Protein AF-A0A4D4MGH9-F1 (afdb_monomer_lite)

InterPro domains:
  IPR029063 S-adenosyl-L-methionine-dependent methyltransferase superfamily [G3DSA:3.40.50.150] (15-111)
  IPR029063 S-adenosyl-L-methionine-dependent methyltransferase superfamily [SSF53335] (18-109)
  IPR048647 23S rRNA (guanine(745)-N(1))-methyltransferase, N-terminal [PF21302] (17-51)

Sequence (111 aa):
MPVSLSPALEPFLDLLRCPTCRTGLHLGHGALRCPAGHTFDIARHGYVSLLTGTRATSGDDAAMARARDRFLSTGSYGPIRQAVARLAADAMPEQGTVLDVGCGTGYYLDD

Organism: Streptomyces avermitilis (NCBI:txid33903)

Foldseek 3Di:
DFLPAPPVCVVCQQVDAQPPPRAGWDDDRQWTAGPVGDTWHQDSVRDTDNDDDDDDPDDDDPVRLVVVVVVVVVCPCVVVLVVVVVVCVVPDDPDDDDDDDPCRVVSSVDD

Secondary structure (DSSP, 8-state):
------TTTGGGGGG-B-TTT-PBPEEETTEEE-TT--EEEBPTTS-B----SSPPS-S--HHHHHHHHHHHTTTTTHHHHHHHHHHHHHHS-TT-----TT-TTSTTT--

pLDDT: mean 87.73, std 11.77, range [42.31, 97.69]

Radius of gyration: 16.7 Å; chains: 1; bounding box: 31×40×41 Å

Structure (mmCIF, N/CA/C/O backbone):
data_AF-A0A4D4MGH9-F1
#
_entry.id   AF-A0A4D4MGH9-F1
#
loop_
_atom_site.group_PDB
_atom_site.id
_atom_site.type_symbol
_atom_site.label_atom_id
_atom_site.label_alt_id
_atom_site.label_comp_id
_atom_site.label_asym_id
_atom_site.label_entity_id
_atom_site.label_seq_id
_atom_site.pdbx_PDB_ins_code
_atom_site.Cartn_x
_atom_site.Cartn_y
_atom_site.Cartn_z
_atom_site.occupancy
_atom_site.B_iso_or_equiv
_atom_site.auth_seq_id
_atom_site.auth_comp_id
_atom_site.auth_asym_id
_atom_site.auth_atom_id
_atom_site.pdbx_PDB_model_num
ATOM 1 N N . MET A 1 1 ? -15.286 21.393 -3.237 1.00 42.31 1 MET A N 1
ATOM 2 C CA . MET A 1 1 ? -16.054 20.159 -3.513 1.00 42.31 1 MET A CA 1
ATOM 3 C C . MET A 1 1 ? -15.677 19.147 -2.450 1.00 42.31 1 MET A C 1
ATOM 5 O O . MET A 1 1 ? -14.483 19.068 -2.176 1.00 42.31 1 MET A O 1
ATOM 9 N N . PRO A 1 2 ? -16.627 18.449 -1.805 1.00 50.12 2 PRO A N 1
ATOM 10 C CA . PRO A 1 2 ? -16.259 17.371 -0.895 1.00 50.12 2 PRO A CA 1
ATOM 11 C C . PRO A 1 2 ? -15.415 16.361 -1.676 1.00 50.12 2 PRO A C 1
ATOM 13 O O . PRO A 1 2 ? -15.729 16.071 -2.831 1.00 50.12 2 PRO A O 1
ATOM 16 N N . VAL A 1 3 ? -14.312 15.905 -1.080 1.00 53.09 3 VAL A N 1
ATOM 17 C CA . VAL A 1 3 ? -13.487 14.836 -1.645 1.00 53.09 3 VAL A CA 1
ATOM 18 C C . VAL A 1 3 ? -14.395 13.617 -1.737 1.00 53.09 3 VAL A C 1
ATOM 20 O O . VAL A 1 3 ? -14.741 13.014 -0.722 1.00 53.09 3 VAL A O 1
ATOM 23 N N . SER A 1 4 ? -14.882 13.336 -2.942 1.00 57.34 4 SER A N 1
ATOM 24 C CA . SER A 1 4 ? -15.642 12.128 -3.215 1.00 57.34 4 SER A CA 1
ATOM 25 C C . SER A 1 4 ? -14.731 10.944 -2.926 1.00 57.34 4 SER A C 1
ATOM 27 O O . SER A 1 4 ? -13.557 10.959 -3.297 1.00 57.34 4 SER A O 1
ATOM 29 N N . LEU A 1 5 ? -15.281 9.962 -2.213 1.00 60.75 5 LEU A N 1
ATOM 30 C CA . LEU A 1 5 ? -14.681 8.652 -1.998 1.00 60.75 5 LEU A CA 1
ATOM 31 C C . LEU A 1 5 ? -13.921 8.208 -3.248 1.00 60.75 5 LEU A C 1
ATOM 33 O O . LEU A 1 5 ? -14.484 8.239 -4.341 1.00 60.75 5 LEU A O 1
ATOM 37 N N . SER A 1 6 ? -12.677 7.757 -3.081 1.00 64.06 6 SER A N 1
ATOM 38 C CA . SER A 1 6 ? -12.145 6.812 -4.053 1.00 64.06 6 SER A CA 1
ATOM 39 C C . SER A 1 6 ? -12.933 5.519 -3.837 1.00 64.06 6 SER A C 1
ATOM 41 O O . SER A 1 6 ? -12.808 4.944 -2.751 1.00 64.06 6 SER A O 1
ATOM 43 N N . PRO A 1 7 ? -13.734 5.047 -4.812 1.00 68.50 7 PRO A N 1
ATOM 44 C CA . PRO A 1 7 ? -14.455 3.777 -4.692 1.00 68.50 7 PRO A CA 1
ATOM 45 C C . PRO A 1 7 ? -13.516 2.603 -4.379 1.00 68.50 7 PRO A C 1
ATOM 47 O O . PRO A 1 7 ? -13.949 1.575 -3.877 1.00 68.50 7 PRO A O 1
ATOM 50 N N . ALA A 1 8 ? -12.215 2.772 -4.636 1.00 78.56 8 ALA A N 1
ATOM 51 C CA . ALA A 1 8 ? -11.186 1.788 -4.352 1.00 78.56 8 ALA A CA 1
ATOM 52 C C . ALA A 1 8 ? -10.865 1.615 -2.855 1.00 78.56 8 ALA A C 1
ATOM 54 O O . ALA A 1 8 ? -10.335 0.574 -2.491 1.00 78.56 8 ALA A O 1
ATOM 55 N N . LEU A 1 9 ? -11.131 2.600 -1.984 1.00 82.69 9 LEU A N 1
ATOM 56 C CA . LEU A 1 9 ? -10.733 2.524 -0.566 1.00 82.69 9 LEU A CA 1
ATOM 57 C C . LEU A 1 9 ? -11.799 1.871 0.321 1.00 82.69 9 LEU A C 1
ATOM 59 O O . LEU A 1 9 ? -11.468 1.194 1.292 1.00 82.69 9 LEU A O 1
ATOM 63 N N . GLU A 1 10 ? -13.073 2.098 0.003 1.00 84.56 10 GLU A N 1
ATOM 64 C CA . GLU A 1 10 ? -14.216 1.681 0.823 1.00 84.56 10 GLU A CA 1
ATOM 65 C C . GLU A 1 10 ? -14.240 0.180 1.154 1.00 84.56 10 GLU A C 1
ATOM 67 O O . GLU A 1 10 ? -14.430 -0.143 2.329 1.00 84.56 10 GLU A O 1
ATOM 72 N N . PRO A 1 11 ? -13.957 -0.737 0.203 1.00 88.00 11 PRO A N 1
ATOM 73 C CA . PRO A 1 11 ? -13.988 -2.175 0.471 1.00 88.00 11 PRO A CA 1
ATOM 74 C C . PRO A 1 11 ? -12.922 -2.662 1.458 1.00 88.00 11 PRO A C 1
ATOM 76 O O . PRO A 1 11 ? -13.000 -3.800 1.903 1.00 88.00 11 PRO A O 1
ATOM 79 N N . PHE A 1 12 ? -11.921 -1.834 1.778 1.00 89.62 12 PHE A N 1
ATOM 80 C CA . PHE A 1 12 ? -10.751 -2.231 2.568 1.00 89.62 12 PHE A CA 1
ATOM 81 C C . PHE A 1 12 ? -10.611 -1.455 3.886 1.00 89.62 12 PHE A C 1
ATOM 83 O O . PHE A 1 12 ? -9.583 -1.555 4.560 1.00 89.62 12 PHE A O 1
ATOM 90 N N . LEU A 1 13 ? -11.608 -0.648 4.271 1.00 89.94 13 LEU A N 1
ATOM 91 C CA . LEU A 1 13 ? -11.544 0.176 5.488 1.00 89.94 13 LEU A CA 1
ATOM 92 C C . LEU A 1 13 ? -11.401 -0.657 6.768 1.00 89.94 13 LEU A C 1
ATOM 94 O O . LEU A 1 13 ? -10.723 -0.243 7.712 1.00 89.94 13 LEU A O 1
ATOM 98 N N . ASP A 1 14 ? -12.009 -1.836 6.794 1.00 91.94 14 ASP A N 1
ATOM 99 C CA . ASP A 1 14 ? -11.958 -2.788 7.901 1.00 91.94 14 ASP A CA 1
ATOM 100 C C . ASP A 1 14 ? -10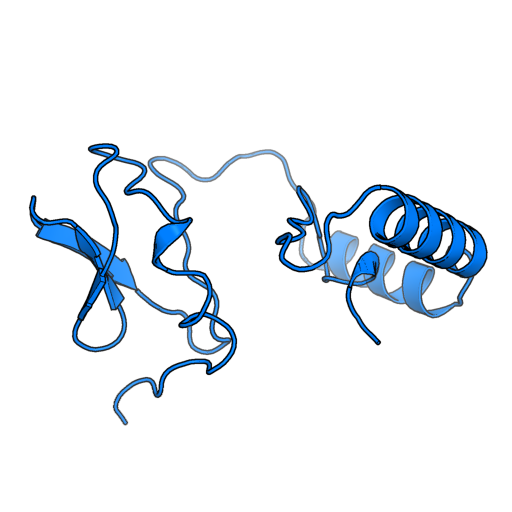.557 -3.388 8.120 1.00 91.94 14 ASP A C 1
ATOM 102 O O . ASP A 1 14 ? -10.223 -3.756 9.255 1.00 91.94 14 ASP A O 1
ATOM 106 N N . LEU A 1 15 ? -9.710 -3.396 7.084 1.00 92.62 15 LEU A N 1
ATOM 107 C CA . LEU A 1 15 ? -8.299 -3.795 7.147 1.00 92.62 15 LEU A CA 1
ATOM 108 C C . LEU A 1 15 ? -7.400 -2.710 7.754 1.00 92.62 15 LEU A C 1
ATOM 110 O O . LEU A 1 15 ? -6.293 -2.998 8.218 1.00 92.62 15 LEU A O 1
ATOM 114 N N . LEU A 1 16 ? -7.859 -1.456 7.788 1.00 94.12 16 LEU A N 1
ATOM 115 C CA . LEU A 1 16 ? -7.063 -0.334 8.270 1.00 94.12 16 LEU A CA 1
ATOM 116 C C . LEU A 1 16 ? -7.173 -0.154 9.789 1.00 94.12 16 LEU A C 1
ATOM 118 O O . LEU A 1 16 ? -8.213 -0.352 10.428 1.00 94.12 16 LEU A O 1
ATOM 122 N N . ARG A 1 17 ? -6.061 0.266 10.394 1.00 96.19 17 ARG A N 1
ATOM 123 C CA . ARG A 1 17 ? -5.966 0.581 11.823 1.00 96.19 17 ARG A CA 1
ATOM 124 C C . ARG A 1 17 ? -5.270 1.916 12.019 1.00 96.19 17 ARG A C 1
ATOM 126 O O . ARG A 1 17 ? -4.322 2.246 11.311 1.00 96.19 17 ARG A O 1
ATOM 133 N N . CYS A 1 18 ? -5.721 2.664 13.020 1.00 96.31 18 CYS A N 1
ATOM 134 C CA . CYS A 1 18 ? -5.101 3.915 13.417 1.00 96.31 18 CYS A CA 1
ATOM 135 C C . CYS A 1 18 ? -3.645 3.654 13.841 1.00 96.31 18 CYS A C 1
ATOM 137 O O . CYS A 1 18 ? -3.423 2.871 14.768 1.00 96.31 18 CYS A O 1
ATOM 139 N N . PRO A 1 19 ? -2.645 4.308 13.232 1.00 95.69 19 PRO A N 1
ATOM 140 C CA . PRO A 1 19 ? -1.247 4.118 13.611 1.00 95.69 19 PRO A CA 1
ATOM 141 C C . PRO A 1 19 ? -0.960 4.596 15.044 1.00 95.69 19 PRO A C 1
ATOM 143 O O . PRO A 1 19 ? -0.083 4.041 15.695 1.00 95.69 19 PRO A O 1
ATOM 146 N N . THR A 1 20 ? -1.740 5.550 15.565 1.00 95.44 20 THR A N 1
ATOM 147 C CA . THR A 1 20 ? -1.548 6.120 16.906 1.00 95.44 20 THR A CA 1
ATOM 148 C C . THR A 1 20 ? -2.142 5.258 18.019 1.00 95.44 20 THR A C 1
ATOM 150 O O . THR A 1 20 ? -1.470 4.982 19.005 1.00 95.44 20 THR A O 1
ATOM 153 N N . CYS A 1 21 ? -3.404 4.828 17.889 1.00 96.75 21 CYS A N 1
ATOM 154 C CA . CYS A 1 21 ? -4.112 4.107 18.960 1.00 96.75 21 CYS A CA 1
ATOM 155 C C . CYS A 1 21 ? -4.553 2.685 18.589 1.00 96.75 21 CYS A C 1
ATOM 157 O O . CYS A 1 21 ? -5.222 2.031 19.382 1.00 96.75 21 CYS A O 1
ATOM 159 N N . ARG A 1 22 ? -4.206 2.202 17.389 1.00 96.00 22 ARG A N 1
ATOM 160 C CA . ARG A 1 22 ? -4.449 0.830 16.899 1.00 96.00 22 ARG A CA 1
ATOM 161 C C . ARG A 1 22 ? -5.918 0.406 16.776 1.00 96.00 22 ARG A C 1
ATOM 163 O O . ARG A 1 22 ? -6.182 -0.740 16.433 1.00 96.00 22 ARG A O 1
ATOM 170 N N . THR A 1 23 ? -6.869 1.313 16.987 1.00 97.31 23 THR A N 1
ATOM 171 C CA . THR A 1 23 ? -8.306 1.069 16.764 1.00 97.31 23 THR A CA 1
ATOM 172 C C . THR A 1 23 ? -8.677 1.155 15.279 1.00 97.31 23 THR A C 1
ATOM 174 O O . THR A 1 23 ? -7.890 1.645 14.466 1.00 97.31 23 THR A O 1
ATOM 177 N N . GLY A 1 24 ? -9.859 0.654 14.909 1.00 96.56 24 GLY A N 1
ATOM 178 C CA . GLY A 1 24 ? -10.374 0.729 13.537 1.00 96.56 24 GLY A CA 1
ATOM 179 C C . GLY A 1 24 ? -10.535 2.167 13.035 1.00 96.56 24 GLY A C 1
ATOM 180 O O . GLY A 1 24 ? -10.778 3.091 13.819 1.00 96.56 24 GLY A O 1
ATOM 181 N N . LEU A 1 25 ? -10.391 2.343 11.723 1.00 95.50 25 LEU A N 1
ATOM 182 C CA . LEU A 1 25 ? -10.652 3.607 11.041 1.00 95.50 25 LEU A CA 1
ATOM 183 C C . LEU A 1 25 ? -12.010 3.550 10.338 1.00 95.50 25 LEU A C 1
ATOM 185 O O . LEU A 1 25 ? -12.369 2.533 9.757 1.00 95.50 25 LEU A O 1
ATOM 189 N N . HIS A 1 26 ? -12.754 4.649 10.393 1.00 92.50 26 HIS A N 1
ATOM 190 C CA . HIS A 1 26 ? -13.993 4.847 9.648 1.00 92.50 26 HIS A CA 1
ATOM 191 C C . HIS A 1 26 ? -13.897 6.122 8.820 1.00 92.50 26 HIS A C 1
ATOM 193 O O . HIS A 1 26 ? -13.130 7.033 9.137 1.00 92.50 26 HIS A O 1
ATOM 199 N N . LEU A 1 27 ? -14.691 6.195 7.760 1.00 90.31 27 LEU A N 1
ATOM 200 C CA . LEU A 1 27 ? -14.784 7.390 6.939 1.00 90.31 27 LEU A CA 1
ATOM 201 C C . LEU A 1 27 ? -15.551 8.498 7.677 1.00 90.31 27 LEU A C 1
ATOM 203 O O . LEU A 1 27 ? -16.616 8.258 8.245 1.00 90.31 27 LEU A O 1
ATOM 207 N N . GLY A 1 28 ? -15.042 9.726 7.619 1.00 82.81 28 GLY A N 1
ATOM 208 C CA . GLY A 1 28 ? -15.739 10.923 8.082 1.00 82.81 28 GLY A CA 1
ATOM 209 C C . GLY A 1 28 ? -15.290 12.158 7.304 1.00 82.81 28 GLY A C 1
ATOM 210 O O . GLY A 1 28 ? -14.111 12.484 7.294 1.00 82.81 28 GLY A O 1
ATOM 211 N N . HIS A 1 29 ? -16.225 12.856 6.652 1.00 79.38 29 HIS A N 1
ATOM 212 C CA . HIS A 1 29 ? -16.008 14.158 5.994 1.00 79.38 29 HIS A CA 1
ATOM 213 C C . HIS A 1 29 ? -14.724 14.287 5.136 1.00 79.38 29 HIS A C 1
ATOM 215 O O . HIS A 1 29 ? -14.034 15.298 5.207 1.00 79.38 29 HIS A O 1
ATOM 221 N N . GLY A 1 30 ? -14.405 13.290 4.301 1.00 83.50 30 GLY A N 1
ATOM 222 C CA . GLY A 1 30 ? -13.217 13.328 3.428 1.00 83.50 30 GLY A CA 1
ATOM 223 C C . GLY A 1 30 ? -11.903 12.911 4.102 1.00 83.50 30 GLY A C 1
ATOM 224 O O . GLY A 1 30 ? -10.833 13.091 3.525 1.00 83.50 30 GLY A O 1
ATOM 225 N N . ALA A 1 31 ? -11.975 12.330 5.299 1.00 91.88 31 ALA A N 1
ATOM 226 C CA . ALA A 1 31 ? -10.845 11.795 6.044 1.00 91.88 31 ALA A CA 1
ATOM 227 C C . ALA A 1 31 ? -11.183 10.426 6.654 1.00 91.88 31 ALA A C 1
ATOM 229 O O . ALA A 1 31 ? -12.350 10.047 6.780 1.00 91.88 31 ALA A O 1
ATOM 230 N N . LEU A 1 32 ? -10.155 9.688 7.067 1.00 93.94 32 LEU A N 1
ATOM 231 C CA . LEU A 1 32 ? -10.304 8.525 7.935 1.00 93.94 32 LEU A CA 1
ATOM 232 C C . LEU A 1 32 ? -10.128 8.942 9.390 1.00 93.94 32 LEU A C 1
ATOM 234 O O . LEU A 1 32 ? -9.173 9.642 9.725 1.00 93.94 32 LEU A O 1
ATOM 238 N N . ARG A 1 33 ? -11.016 8.482 10.270 1.00 95.25 33 ARG A N 1
ATOM 239 C CA . ARG A 1 33 ? -11.015 8.832 11.690 1.00 95.25 33 ARG A CA 1
ATOM 240 C C . ARG A 1 33 ? -11.126 7.596 12.571 1.00 95.25 33 ARG A C 1
ATOM 242 O O . ARG A 1 33 ? -11.786 6.623 12.225 1.00 95.25 33 ARG A O 1
ATOM 249 N N . CYS A 1 34 ? -10.473 7.626 13.727 1.00 96.31 34 CYS A N 1
ATOM 250 C CA . CYS A 1 34 ? -10.642 6.609 14.770 1.00 96.31 34 CYS A CA 1
ATOM 251 C C . CYS A 1 34 ? -11.597 7.101 15.880 1.00 96.31 34 CYS A C 1
ATOM 253 O O . CYS A 1 34 ? -11.790 8.313 16.013 1.00 96.31 34 CYS A O 1
ATOM 255 N N . PRO A 1 35 ? -12.152 6.221 16.737 1.00 96.12 35 PRO A N 1
ATOM 256 C CA . PRO A 1 35 ? -13.009 6.633 17.857 1.00 96.12 35 PRO A CA 1
ATOM 257 C C . PRO A 1 35 ? -12.351 7.616 18.840 1.00 96.12 35 PRO A C 1
ATOM 259 O O . PRO A 1 35 ? -13.035 8.450 19.422 1.00 96.12 35 PRO A O 1
ATOM 262 N N . ALA A 1 36 ? -11.020 7.570 18.984 1.00 96.50 36 ALA A N 1
ATOM 263 C CA . ALA A 1 36 ? -10.258 8.506 19.820 1.00 96.50 36 ALA A CA 1
ATOM 264 C C . ALA A 1 36 ? -10.039 9.888 19.167 1.00 96.50 36 ALA A C 1
ATOM 266 O O . ALA A 1 36 ? -9.456 10.777 19.777 1.00 96.50 36 ALA A O 1
ATOM 267 N N . GLY A 1 37 ? -10.480 10.079 17.921 1.00 95.19 37 GLY A N 1
ATOM 268 C CA . GLY A 1 37 ? -10.463 11.367 17.234 1.00 95.19 37 GLY A CA 1
ATOM 269 C C . GLY A 1 37 ? -9.269 11.640 16.317 1.00 95.19 37 GLY A C 1
ATOM 270 O O . GLY A 1 37 ? -9.322 12.622 15.577 1.00 95.19 37 GLY A O 1
ATOM 271 N N . HIS A 1 38 ? -8.242 10.780 16.284 1.00 95.88 38 HIS A N 1
ATOM 272 C CA . HIS A 1 38 ? -7.163 10.882 15.287 1.00 95.88 38 HIS A CA 1
ATOM 273 C C . HIS A 1 38 ? -7.730 10.804 13.871 1.00 95.88 38 HIS A C 1
ATOM 275 O O . HIS A 1 38 ? -8.543 9.919 13.593 1.00 95.88 38 HIS A O 1
ATOM 281 N N . THR A 1 39 ? -7.290 11.723 13.014 1.00 94.94 39 THR A N 1
ATOM 282 C CA . THR A 1 39 ? -7.857 11.979 11.687 1.00 94.94 39 THR A CA 1
ATOM 283 C C . THR A 1 39 ? -6.741 12.003 10.642 1.00 94.94 39 THR A C 1
ATOM 285 O O . THR A 1 39 ? -5.675 12.561 10.901 1.00 94.94 39 THR A O 1
ATOM 288 N N . PHE A 1 40 ? -6.984 11.384 9.487 1.00 93.88 40 PHE A N 1
ATOM 289 C CA . PHE A 1 40 ? -6.045 11.249 8.373 1.00 93.88 40 PHE A CA 1
ATOM 290 C C . PHE A 1 40 ? -6.749 11.650 7.077 1.00 93.88 40 PHE A C 1
ATOM 292 O O . PHE A 1 40 ? -7.663 10.955 6.630 1.00 93.88 40 PHE A O 1
ATOM 299 N N . ASP A 1 41 ? -6.341 12.770 6.487 1.00 92.44 41 ASP A N 1
ATOM 300 C CA . ASP A 1 41 ? -6.990 13.306 5.291 1.00 92.44 41 ASP A CA 1
ATOM 301 C C . ASP A 1 41 ? -6.793 12.392 4.077 1.00 92.44 41 ASP A C 1
ATOM 303 O O . ASP A 1 41 ? -5.704 11.851 3.844 1.00 92.44 41 ASP A O 1
ATOM 307 N N . ILE A 1 42 ? -7.847 12.254 3.269 1.00 91.12 42 ILE A N 1
ATOM 308 C CA . ILE A 1 42 ? -7.757 11.609 1.961 1.00 91.12 42 ILE A CA 1
ATOM 309 C C . ILE A 1 42 ? -7.153 12.625 0.991 1.00 91.12 42 ILE A C 1
ATOM 311 O O . ILE A 1 42 ? -7.712 13.697 0.743 1.00 91.12 42 ILE A O 1
ATOM 315 N N . ALA A 1 43 ? -5.990 12.298 0.432 1.00 89.56 43 ALA A N 1
ATOM 316 C CA . ALA A 1 43 ? -5.336 13.143 -0.553 1.00 89.56 43 ALA A CA 1
ATOM 317 C C . ALA A 1 43 ? -6.178 13.231 -1.834 1.00 89.56 43 ALA A C 1
ATOM 319 O O . ALA A 1 43 ? -6.917 12.313 -2.177 1.00 89.56 43 ALA A O 1
ATOM 320 N N . ARG A 1 44 ? -5.986 14.294 -2.625 1.00 87.31 44 ARG A N 1
ATOM 321 C CA . ARG A 1 44 ? -6.696 14.484 -3.908 1.00 87.31 44 ARG A CA 1
ATOM 322 C C . ARG A 1 44 ? -6.580 13.309 -4.894 1.00 87.31 44 ARG A C 1
ATOM 324 O O . ARG A 1 44 ? -7.406 13.194 -5.784 1.00 87.31 44 ARG A O 1
ATOM 331 N N . HIS A 1 45 ? -5.541 12.481 -4.761 1.00 85.44 45 HIS A N 1
ATOM 332 C CA . HIS A 1 45 ? -5.308 11.305 -5.607 1.00 85.44 45 HIS A CA 1
ATOM 333 C C . HIS A 1 45 ? -5.882 10.011 -4.998 1.00 85.44 45 HIS A C 1
ATOM 335 O O . HIS A 1 45 ? -5.594 8.930 -5.492 1.00 85.44 45 HIS A O 1
ATOM 341 N N . GLY A 1 46 ? -6.648 10.101 -3.906 1.00 86.38 46 GLY A N 1
ATO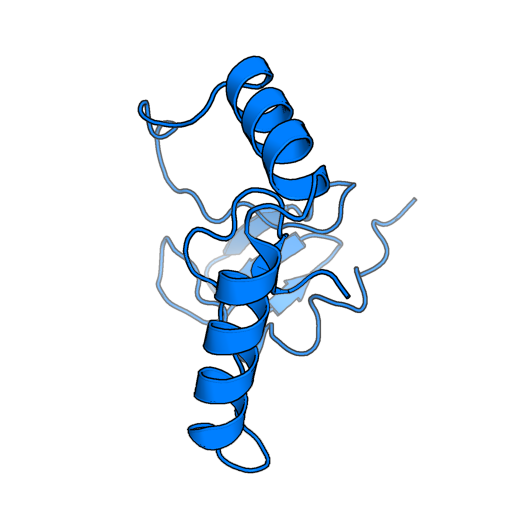M 342 C CA . GLY A 1 46 ? -7.382 8.981 -3.311 1.00 86.38 46 GLY A CA 1
ATOM 343 C C . GLY A 1 46 ? -6.637 8.162 -2.252 1.00 86.38 46 GLY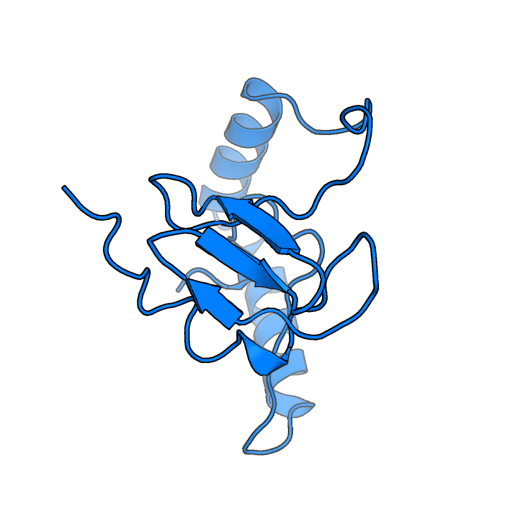 A C 1
ATOM 344 O O . GLY A 1 46 ? -7.260 7.306 -1.632 1.00 86.38 46 GLY A O 1
ATOM 345 N N . TYR A 1 47 ? -5.347 8.416 -1.998 1.00 88.81 47 TYR A N 1
ATOM 346 C CA . TYR A 1 47 ? -4.587 7.725 -0.945 1.00 88.81 47 TYR A CA 1
ATOM 347 C C . TYR A 1 47 ? -4.696 8.424 0.418 1.00 88.81 47 TYR A C 1
ATOM 349 O O . TYR A 1 47 ? -4.948 9.628 0.498 1.00 88.81 47 TYR A O 1
ATOM 357 N N . VAL A 1 48 ? -4.429 7.680 1.495 1.00 92.38 48 VAL A N 1
ATOM 358 C CA . VAL A 1 48 ? -4.380 8.194 2.874 1.00 92.38 48 VAL A CA 1
ATOM 359 C C . VAL A 1 48 ? -2.985 7.972 3.448 1.00 92.38 48 VAL A C 1
ATOM 361 O O . VAL A 1 48 ? -2.487 6.848 3.470 1.00 92.38 48 VAL A O 1
ATOM 364 N N . SER A 1 49 ? -2.341 9.037 3.927 1.00 92.12 49 SER A N 1
ATOM 365 C CA . SER A 1 49 ? -1.056 8.914 4.625 1.00 92.12 49 SER A CA 1
ATOM 366 C C . SER A 1 49 ? -1.285 8.509 6.080 1.00 92.12 49 SER A C 1
ATOM 368 O O . SER A 1 49 ? -1.823 9.291 6.859 1.00 92.12 49 SER A O 1
ATOM 370 N N . LEU A 1 50 ? -0.824 7.314 6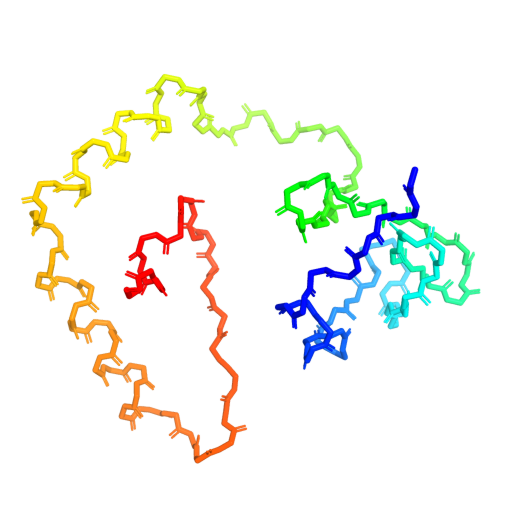.458 1.00 92.88 50 LEU A N 1
ATOM 371 C CA . LEU A 1 50 ? -0.857 6.807 7.840 1.00 92.88 50 LEU A CA 1
ATOM 372 C C . LEU A 1 50 ? 0.502 6.917 8.556 1.00 92.88 50 LEU A C 1
ATOM 374 O O . LEU A 1 50 ? 0.728 6.268 9.575 1.00 92.88 50 LEU A O 1
ATOM 378 N N . LEU A 1 51 ? 1.430 7.716 8.028 1.00 89.44 51 LEU A N 1
ATOM 379 C CA . LEU A 1 51 ? 2.718 7.959 8.677 1.00 89.44 51 LEU A CA 1
ATOM 380 C C . LEU A 1 51 ? 2.534 8.818 9.936 1.00 89.44 51 LEU A C 1
ATOM 382 O O . LEU A 1 51 ? 1.887 9.863 9.896 1.00 89.44 51 LEU A O 1
ATOM 386 N N . THR A 1 52 ? 3.144 8.395 11.043 1.00 83.19 52 THR A N 1
ATOM 387 C CA . THR A 1 52 ? 3.200 9.149 12.304 1.00 83.19 52 THR A CA 1
ATOM 388 C C . THR A 1 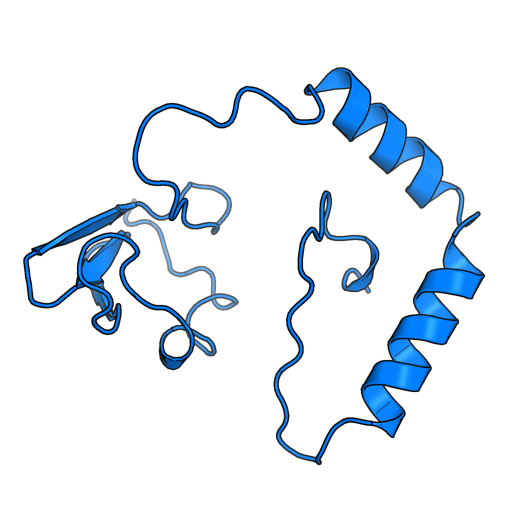52 ? 4.627 9.619 12.568 1.00 83.19 52 THR A C 1
ATOM 390 O O . THR A 1 52 ? 5.547 8.806 12.529 1.00 83.19 52 THR A O 1
ATOM 393 N N . GLY A 1 53 ? 4.814 10.900 12.892 1.00 75.31 53 GLY A N 1
ATOM 394 C CA . GLY A 1 53 ? 6.129 11.471 13.213 1.00 75.31 53 GLY A CA 1
ATOM 395 C C . GLY A 1 53 ? 6.854 12.093 12.014 1.00 75.31 53 GLY A C 1
ATOM 396 O O . GLY A 1 53 ? 6.239 12.447 11.008 1.00 75.31 53 GLY A O 1
ATOM 397 N N . THR A 1 54 ? 8.168 12.291 12.144 1.00 63.03 54 THR A N 1
ATOM 398 C CA . THR A 1 54 ? 9.010 12.874 11.092 1.00 63.03 54 THR A CA 1
ATOM 399 C C . THR A 1 54 ? 9.136 11.927 9.899 1.00 63.03 54 THR A C 1
ATOM 401 O O . THR A 1 54 ? 9.262 10.714 10.049 1.00 63.03 54 THR A O 1
ATOM 404 N N . ARG A 1 55 ? 9.084 12.507 8.693 1.00 63.31 55 ARG A N 1
ATOM 405 C CA . ARG A 1 55 ? 9.177 11.808 7.404 1.00 63.31 55 ARG A CA 1
ATOM 406 C C . ARG A 1 55 ? 10.352 10.824 7.411 1.00 63.31 55 ARG A C 1
ATOM 408 O O . ARG A 1 55 ? 11.460 11.218 7.768 1.00 63.31 55 ARG A O 1
ATOM 415 N N . ALA A 1 56 ? 10.116 9.581 6.983 1.00 57.97 56 ALA A N 1
ATOM 416 C CA . ALA A 1 56 ? 11.190 8.625 6.736 1.00 57.97 56 ALA A CA 1
ATOM 417 C C . ALA A 1 56 ? 12.226 9.281 5.808 1.00 57.97 56 ALA A C 1
ATOM 419 O O . ALA A 1 56 ? 11.888 9.753 4.722 1.00 57.97 56 ALA A O 1
ATOM 420 N N . THR A 1 57 ? 13.468 9.381 6.276 1.00 58.06 57 THR A N 1
ATOM 421 C CA . THR A 1 57 ? 14.572 10.034 5.558 1.00 58.06 57 THR A CA 1
ATOM 422 C C . THR A 1 57 ? 15.155 9.159 4.449 1.00 58.06 57 THR A C 1
ATOM 424 O O . THR A 1 57 ? 16.018 9.618 3.707 1.00 58.06 57 THR A O 1
ATOM 427 N N . SER A 1 58 ? 14.680 7.920 4.306 1.00 67.31 58 SER A N 1
ATOM 428 C CA . SER A 1 58 ? 15.093 6.979 3.271 1.00 67.31 58 SER A CA 1
ATOM 429 C C . SER A 1 58 ? 13.931 6.666 2.328 1.00 67.31 58 SER A C 1
ATOM 431 O O . SER A 1 58 ? 12.889 6.150 2.729 1.00 67.31 58 SER A O 1
ATOM 433 N N . GLY A 1 59 ? 14.108 6.994 1.052 1.00 74.19 59 GLY A N 1
ATOM 434 C CA . GLY A 1 59 ? 13.154 6.684 -0.006 1.00 74.19 59 GLY A CA 1
ATOM 435 C C . GLY A 1 59 ? 13.590 7.272 -1.342 1.00 74.19 59 GLY A C 1
ATOM 436 O O . GLY A 1 59 ? 14.459 8.143 -1.385 1.00 74.19 59 GLY A O 1
ATOM 437 N N . ASP A 1 60 ? 12.973 6.789 -2.419 1.00 83.81 60 ASP A N 1
ATOM 438 C CA . ASP A 1 60 ? 13.168 7.339 -3.757 1.00 83.81 60 ASP A CA 1
ATOM 439 C C . ASP A 1 60 ? 12.744 8.817 -3.767 1.00 83.81 60 ASP A C 1
ATOM 441 O O . ASP A 1 60 ? 11.657 9.182 -3.303 1.00 83.81 60 ASP A O 1
ATOM 445 N N . ASP A 1 61 ? 13.590 9.678 -4.329 1.00 90.00 61 ASP A N 1
ATOM 446 C CA . ASP A 1 61 ? 13.147 11.010 -4.713 1.00 90.00 61 ASP A CA 1
ATOM 447 C C . ASP A 1 61 ? 12.250 10.942 -5.966 1.00 90.00 61 ASP A C 1
ATOM 449 O O . ASP A 1 61 ? 12.032 9.892 -6.580 1.00 90.00 61 ASP A O 1
ATOM 453 N N . ALA A 1 62 ? 11.714 12.089 -6.381 1.00 89.81 62 ALA A N 1
ATOM 454 C CA . ALA A 1 62 ? 10.823 12.137 -7.534 1.00 89.81 62 ALA A CA 1
ATOM 455 C C . ALA A 1 62 ? 11.513 11.726 -8.854 1.00 89.81 62 ALA A C 1
ATOM 457 O O . ALA A 1 62 ? 10.843 11.238 -9.765 1.00 89.81 62 ALA A O 1
ATOM 458 N N . ALA A 1 63 ? 12.824 11.939 -8.997 1.00 94.19 63 ALA A N 1
ATOM 459 C CA . ALA A 1 63 ? 13.561 11.550 -10.197 1.00 94.19 63 ALA A CA 1
ATOM 460 C C . ALA A 1 63 ? 13.794 10.034 -10.237 1.00 94.19 63 ALA A C 1
ATOM 462 O O . ALA A 1 63 ? 13.593 9.424 -11.292 1.00 94.19 63 ALA A O 1
ATOM 463 N N . MET A 1 64 ? 14.132 9.434 -9.096 1.00 92.75 64 MET A N 1
ATOM 464 C CA . MET A 1 64 ? 14.281 7.991 -8.914 1.00 92.75 64 MET A CA 1
ATOM 465 C C . MET A 1 64 ? 12.954 7.265 -9.139 1.00 92.75 64 MET A C 1
ATOM 467 O O . MET A 1 64 ? 12.913 6.316 -9.922 1.00 92.75 64 MET A O 1
ATOM 471 N N . ALA A 1 65 ? 11.854 7.770 -8.571 1.00 91.12 65 ALA A N 1
ATOM 472 C CA . ALA A 1 65 ? 10.521 7.214 -8.795 1.00 91.12 65 ALA A CA 1
ATOM 473 C C . ALA A 1 65 ? 10.150 7.211 -10.290 1.00 91.12 65 ALA A C 1
ATOM 475 O O . ALA A 1 65 ? 9.732 6.188 -10.826 1.00 91.12 65 ALA A O 1
ATOM 476 N N . ARG A 1 66 ? 10.399 8.320 -11.005 1.00 93.75 66 ARG A N 1
ATOM 477 C CA . ARG A 1 66 ? 10.184 8.386 -12.462 1.00 93.75 66 ARG A CA 1
ATOM 478 C C . ARG A 1 66 ? 11.120 7.466 -13.247 1.00 93.75 66 ARG A C 1
ATOM 480 O O . ARG A 1 66 ? 10.746 6.991 -14.312 1.00 93.75 66 ARG A O 1
ATOM 487 N N . ALA A 1 67 ? 12.360 7.276 -12.799 1.00 94.88 67 ALA A N 1
ATOM 488 C CA . ALA A 1 67 ? 13.299 6.371 -13.460 1.00 94.88 67 ALA A CA 1
ATOM 489 C C . ALA A 1 67 ? 12.848 4.912 -13.334 1.00 94.88 67 ALA A C 1
ATOM 491 O O . ALA A 1 67 ? 12.861 4.187 -14.330 1.00 94.88 67 ALA A O 1
ATOM 492 N N . ARG A 1 68 ? 12.383 4.522 -12.142 1.00 94.06 68 ARG A N 1
ATOM 493 C CA . ARG A 1 68 ? 11.770 3.217 -11.888 1.00 94.06 68 ARG A CA 1
ATOM 494 C C . ARG A 1 68 ? 10.553 3.003 -12.784 1.00 94.06 68 ARG A C 1
ATOM 496 O O . ARG A 1 68 ? 10.489 1.992 -13.469 1.00 94.06 68 ARG A O 1
ATOM 503 N N . ASP A 1 69 ? 9.653 3.979 -12.839 1.00 93.94 69 ASP A N 1
ATOM 504 C CA . ASP A 1 69 ? 8.447 3.923 -13.670 1.00 93.94 69 ASP A CA 1
ATOM 505 C C . ASP A 1 69 ? 8.758 3.708 -15.163 1.00 93.94 69 ASP A C 1
ATOM 507 O O . ASP A 1 69 ? 8.228 2.794 -15.797 1.00 93.94 69 ASP A O 1
ATOM 511 N N . ARG A 1 70 ? 9.721 4.469 -15.710 1.00 95.81 70 ARG A N 1
ATOM 512 C CA . ARG A 1 70 ? 10.179 4.297 -17.100 1.00 95.81 70 ARG A CA 1
ATOM 513 C C . ARG A 1 70 ? 10.749 2.908 -17.366 1.00 95.81 70 ARG A C 1
ATOM 515 O O . ARG A 1 70 ? 10.485 2.352 -18.425 1.00 95.81 70 ARG A O 1
ATOM 522 N N . PHE A 1 71 ? 11.541 2.367 -16.441 1.00 96.31 71 PHE A N 1
ATOM 523 C CA . PHE A 1 71 ? 12.100 1.024 -16.586 1.00 96.31 71 PHE A CA 1
ATOM 524 C C . PHE A 1 71 ? 11.007 -0.050 -16.535 1.00 96.31 71 PHE A C 1
ATOM 526 O O . PHE A 1 71 ? 10.987 -0.945 -17.371 1.00 96.31 71 PHE A O 1
ATOM 533 N N . LEU A 1 72 ? 10.073 0.043 -15.586 1.00 95.50 72 LEU A N 1
ATOM 534 C CA . LEU A 1 72 ? 8.978 -0.923 -15.463 1.00 95.50 72 LEU A CA 1
ATOM 535 C C . LEU A 1 72 ? 8.071 -0.913 -16.705 1.00 95.50 72 LEU A C 1
ATOM 537 O O . LEU A 1 72 ? 7.662 -1.973 -17.184 1.00 95.50 72 LEU A O 1
ATOM 541 N N . SER A 1 73 ? 7.866 0.269 -17.291 1.00 94.25 73 SER A N 1
ATOM 542 C CA . SER A 1 73 ? 7.103 0.465 -18.528 1.00 94.25 73 SER A CA 1
ATOM 543 C C . SER A 1 73 ? 7.732 -0.188 -19.767 1.00 94.25 73 SER A C 1
ATOM 545 O O . SER A 1 73 ? 7.043 -0.362 -20.769 1.00 94.25 73 SER A O 1
ATOM 547 N N . THR A 1 74 ? 9.011 -0.592 -19.741 1.00 96.81 74 THR A N 1
ATOM 548 C CA . THR A 1 74 ? 9.609 -1.332 -20.872 1.00 96.81 74 THR A CA 1
ATOM 549 C C . THR A 1 74 ? 9.142 -2.786 -20.938 1.00 96.81 74 THR A C 1
ATOM 551 O O . THR A 1 74 ? 9.494 -3.497 -21.877 1.00 96.81 74 THR A O 1
ATOM 554 N N . GLY A 1 75 ? 8.418 -3.268 -19.922 1.00 95.44 75 GLY A N 1
ATOM 555 C CA . GLY A 1 75 ? 7.994 -4.663 -19.822 1.00 95.44 75 GLY A CA 1
ATOM 556 C C . GLY A 1 75 ? 9.104 -5.621 -19.383 1.00 95.44 75 GLY A C 1
ATOM 557 O O . GLY A 1 75 ? 8.858 -6.822 -19.294 1.00 95.44 75 GLY A O 1
ATOM 558 N N . SER A 1 76 ? 10.300 -5.122 -19.041 1.00 97.19 76 SER A N 1
ATOM 559 C CA . SER A 1 76 ? 11.433 -5.960 -18.607 1.00 97.19 76 SER A CA 1
ATOM 560 C C . SER A 1 76 ? 11.093 -6.831 -17.393 1.00 97.19 76 SER A C 1
ATOM 562 O O . SER A 1 76 ? 11.615 -7.933 -17.256 1.00 97.19 76 SER A O 1
ATOM 564 N N . TYR A 1 77 ? 10.206 -6.350 -16.514 1.00 97.00 77 TYR A N 1
ATOM 565 C CA . TYR A 1 77 ? 9.726 -7.078 -15.333 1.00 97.00 77 TYR A CA 1
ATOM 566 C C . TYR A 1 77 ? 8.392 -7.805 -15.553 1.00 97.00 77 TYR A C 1
ATOM 568 O O . TYR A 1 77 ? 7.875 -8.423 -14.622 1.00 97.00 77 TYR A O 1
ATOM 576 N N . GLY A 1 78 ? 7.864 -7.814 -16.781 1.00 96.56 78 GLY A N 1
ATOM 577 C CA . GLY A 1 78 ? 6.625 -8.509 -17.133 1.00 96.56 78 GLY A CA 1
ATOM 578 C C . GLY A 1 78 ? 6.603 -9.980 -16.690 1.00 96.56 78 GLY A C 1
ATOM 579 O O . GLY A 1 78 ? 5.642 -10.380 -16.032 1.00 96.56 78 GLY A O 1
ATOM 580 N N . PRO A 1 79 ? 7.663 -10.778 -16.937 1.00 97.69 79 PRO A N 1
ATOM 581 C CA . PRO A 1 79 ? 7.715 -12.164 -16.467 1.00 97.69 79 PRO A CA 1
ATOM 582 C C . PRO A 1 79 ? 7.639 -12.301 -14.939 1.00 97.69 79 PRO A C 1
ATOM 584 O O . PRO A 1 79 ? 6.996 -13.220 -14.438 1.00 97.69 79 PRO A O 1
ATOM 587 N N . ILE A 1 80 ? 8.251 -11.374 -14.192 1.00 96.50 80 ILE A N 1
ATOM 588 C CA . ILE A 1 80 ? 8.217 -11.371 -12.721 1.00 96.50 80 ILE A CA 1
ATOM 589 C C . ILE A 1 80 ? 6.803 -11.051 -12.242 1.00 96.50 80 ILE A C 1
ATOM 591 O O . ILE A 1 80 ? 6.256 -11.789 -11.426 1.00 96.50 80 ILE A O 1
ATOM 595 N N . ARG A 1 81 ? 6.187 -9.992 -12.783 1.00 95.62 81 ARG A N 1
ATOM 596 C CA . ARG A 1 81 ? 4.806 -9.622 -12.450 1.00 95.62 81 ARG A CA 1
ATOM 597 C C . ARG A 1 81 ? 3.842 -10.780 -12.708 1.00 95.62 81 ARG A C 1
ATOM 599 O O . ARG A 1 81 ? 3.051 -11.110 -11.832 1.00 95.62 81 ARG A O 1
ATOM 606 N N . GLN A 1 82 ? 3.943 -11.431 -13.866 1.00 96.12 82 GLN A N 1
ATOM 607 C CA . GLN A 1 82 ? 3.092 -12.575 -14.206 1.00 96.12 82 GLN A CA 1
ATOM 608 C C . GLN A 1 82 ? 3.303 -13.763 -13.263 1.00 96.12 82 GLN A C 1
ATOM 610 O O . GLN A 1 82 ? 2.329 -14.402 -12.868 1.00 96.12 82 GLN A O 1
ATOM 615 N N . ALA A 1 83 ? 4.550 -14.067 -12.893 1.00 97.00 83 ALA A N 1
ATOM 616 C CA . ALA A 1 83 ? 4.844 -15.144 -11.954 1.00 97.00 83 ALA A CA 1
ATOM 617 C C . ALA A 1 83 ? 4.262 -14.854 -10.562 1.00 97.00 83 ALA A C 1
ATOM 619 O O . ALA A 1 83 ? 3.612 -15.721 -9.984 1.00 97.00 83 ALA A O 1
ATOM 620 N N . VAL A 1 84 ? 4.434 -13.630 -10.051 1.00 94.88 84 VAL A N 1
ATOM 621 C CA . VAL A 1 84 ? 3.890 -13.216 -8.747 1.00 94.88 84 VAL A CA 1
ATOM 622 C C . VAL A 1 84 ? 2.363 -13.249 -8.753 1.00 94.88 84 VAL A C 1
ATOM 624 O O . VAL A 1 84 ? 1.778 -13.808 -7.831 1.00 94.88 84 VAL A O 1
ATOM 627 N N . ALA A 1 85 ? 1.717 -12.724 -9.798 1.00 93.69 85 ALA A N 1
ATOM 628 C CA . ALA A 1 85 ? 0.260 -12.738 -9.917 1.00 93.69 85 ALA A CA 1
ATOM 629 C C . ALA A 1 85 ? -0.305 -14.169 -9.923 1.00 93.69 85 ALA A C 1
ATOM 631 O O . ALA A 1 85 ? -1.269 -14.451 -9.215 1.00 93.69 85 ALA A O 1
ATOM 632 N N . ARG A 1 86 ? 0.328 -15.092 -10.663 1.00 94.88 86 ARG A N 1
ATOM 633 C CA . ARG A 1 86 ? -0.062 -16.513 -10.681 1.00 94.88 86 ARG A CA 1
ATOM 634 C C . ARG A 1 86 ? 0.093 -17.163 -9.311 1.00 94.88 86 ARG A C 1
ATOM 636 O O . ARG A 1 86 ? -0.854 -17.754 -8.817 1.00 94.88 86 ARG A O 1
ATOM 643 N N . LEU A 1 87 ? 1.254 -17.001 -8.676 1.00 94.88 87 LEU A N 1
ATOM 644 C CA . LEU A 1 87 ? 1.511 -17.571 -7.350 1.00 94.88 87 LEU A CA 1
ATOM 645 C C . LEU A 1 87 ? 0.550 -17.021 -6.289 1.00 94.88 87 LEU A C 1
ATOM 647 O O . LEU A 1 87 ? 0.108 -17.769 -5.421 1.00 94.88 87 LEU A O 1
ATOM 651 N N . ALA A 1 88 ? 0.217 -15.730 -6.360 1.00 93.12 88 ALA A N 1
ATOM 652 C CA . ALA A 1 88 ? -0.766 -15.123 -5.475 1.00 93.12 88 ALA A CA 1
ATOM 653 C C . ALA A 1 88 ? -2.166 -15.706 -5.713 1.00 93.12 88 ALA A C 1
ATOM 655 O O . ALA A 1 88 ? -2.829 -16.061 -4.745 1.00 93.12 88 ALA A O 1
ATOM 656 N N . ALA A 1 89 ? -2.589 -15.849 -6.974 1.00 91.19 89 ALA A N 1
ATOM 657 C CA . ALA A 1 89 ? -3.880 -16.438 -7.324 1.00 91.19 89 ALA A CA 1
ATOM 658 C C . ALA A 1 89 ? -3.990 -17.907 -6.879 1.00 91.19 89 ALA A C 1
ATOM 660 O O . ALA A 1 89 ? -4.996 -18.282 -6.286 1.00 91.19 89 ALA A O 1
ATOM 661 N N . ASP A 1 90 ? -2.943 -18.708 -7.090 1.00 93.94 90 ASP A N 1
ATOM 662 C CA . ASP A 1 90 ? -2.917 -20.130 -6.718 1.00 93.94 90 ASP A CA 1
ATOM 663 C C . ASP A 1 90 ? -2.945 -20.341 -5.194 1.00 93.94 90 ASP A C 1
ATOM 665 O O . ASP A 1 90 ? -3.457 -21.350 -4.707 1.00 93.94 90 ASP A O 1
ATOM 669 N N . ALA A 1 91 ? -2.384 -19.402 -4.427 1.00 93.00 91 ALA A N 1
ATOM 670 C CA . ALA A 1 91 ? -2.338 -19.474 -2.969 1.00 93.00 91 ALA A CA 1
ATOM 671 C C . ALA A 1 91 ? -3.581 -18.882 -2.280 1.00 93.00 91 ALA A C 1
ATOM 673 O O . ALA A 1 91 ? -3.760 -19.088 -1.076 1.00 93.00 91 ALA A O 1
ATOM 674 N N . MET A 1 92 ? -4.411 -18.116 -2.996 1.00 90.94 92 MET A N 1
ATOM 675 C CA . MET A 1 92 ? -5.497 -17.351 -2.388 1.00 90.94 92 MET A CA 1
ATOM 676 C C . MET A 1 92 ? -6.774 -18.193 -2.236 1.00 90.94 92 MET A C 1
ATOM 678 O O . MET A 1 92 ? -7.205 -18.832 -3.195 1.00 90.94 92 MET A O 1
ATOM 682 N N . PRO A 1 93 ? -7.444 -18.176 -1.067 1.00 88.88 93 PRO A N 1
ATOM 683 C CA . PRO A 1 93 ? -8.808 -18.690 -0.959 1.00 88.88 93 PRO A CA 1
ATOM 684 C C . PRO A 1 93 ? -9.780 -17.861 -1.816 1.00 88.88 93 PRO A C 1
ATOM 686 O O . PRO A 1 93 ? -9.522 -16.692 -2.095 1.00 88.88 93 PRO A O 1
ATOM 689 N N . GLU A 1 94 ? -10.945 -18.426 -2.157 1.00 83.12 94 GLU A N 1
ATOM 690 C CA . GLU A 1 94 ? -11.955 -17.791 -3.034 1.00 83.12 94 GLU A CA 1
ATOM 691 C C . GLU A 1 94 ? -12.379 -16.366 -2.617 1.00 83.12 94 GLU A C 1
ATOM 693 O O . GLU A 1 94 ? -12.883 -15.610 -3.442 1.00 83.12 94 GLU A O 1
ATOM 698 N N . GLN A 1 95 ? -12.183 -15.982 -1.350 1.00 83.38 95 GLN A N 1
ATOM 699 C CA . GLN A 1 95 ? -12.560 -14.674 -0.794 1.00 83.38 95 GLN A CA 1
ATOM 700 C C . GLN A 1 95 ? -11.395 -13.973 -0.071 1.00 83.38 95 GLN A C 1
ATOM 702 O O . GLN A 1 95 ? -11.588 -13.323 0.956 1.00 83.38 95 GLN A O 1
ATOM 707 N N . GLY A 1 96 ? -10.166 -14.139 -0.560 1.00 87.31 96 GLY A N 1
ATOM 708 C CA . GLY A 1 96 ? -8.988 -13.504 0.032 1.00 87.31 96 GLY A CA 1
ATOM 709 C C . GLY A 1 96 ? -8.696 -12.093 -0.492 1.00 87.31 96 GLY A C 1
ATOM 710 O O . GLY A 1 96 ? -8.986 -11.764 -1.640 1.00 87.31 96 GLY A O 1
ATOM 711 N N . THR A 1 97 ? -8.062 -11.269 0.347 1.00 90.25 97 THR A N 1
ATOM 712 C CA . THR A 1 97 ? -7.576 -9.932 -0.030 1.00 90.25 97 THR A CA 1
ATOM 713 C C . THR A 1 97 ? -6.060 -9.946 -0.210 1.00 90.25 97 THR A C 1
ATOM 715 O O . THR A 1 97 ? -5.328 -10.364 0.688 1.00 90.25 97 THR A O 1
ATOM 718 N N . VAL A 1 98 ? -5.578 -9.442 -1.349 1.00 90.81 98 VAL A N 1
ATOM 719 C CA . VAL A 1 98 ? -4.145 -9.221 -1.609 1.00 90.81 98 VAL A CA 1
ATOM 720 C C . VAL A 1 98 ? -3.726 -7.845 -1.087 1.00 90.81 98 VAL A C 1
ATOM 722 O O . VAL A 1 98 ? -4.422 -6.856 -1.305 1.00 90.81 98 VAL A O 1
ATOM 725 N N . LEU A 1 99 ? -2.552 -7.769 -0.457 1.00 91.50 99 LEU A N 1
ATOM 726 C CA . LEU A 1 99 ? -1.879 -6.512 -0.129 1.00 91.50 99 LEU A CA 1
ATOM 727 C C . LEU A 1 99 ? -0.486 -6.487 -0.768 1.00 91.50 99 LEU A C 1
ATOM 729 O O . LEU A 1 99 ? 0.349 -7.331 -0.449 1.00 91.50 99 LEU A O 1
ATOM 733 N N . ASP A 1 100 ? -0.220 -5.490 -1.615 1.00 92.94 100 ASP A N 1
ATOM 734 C CA . ASP A 1 100 ? 1.119 -5.223 -2.152 1.00 92.94 100 ASP A CA 1
ATOM 735 C C . ASP A 1 100 ? 1.889 -4.273 -1.219 1.00 92.94 100 ASP A C 1
ATOM 737 O O . ASP A 1 100 ? 1.601 -3.075 -1.114 1.00 92.94 100 ASP A O 1
ATOM 741 N N . VAL A 1 101 ? 2.859 -4.828 -0.491 1.00 92.75 101 VAL A N 1
ATOM 742 C CA . VAL A 1 101 ? 3.674 -4.091 0.479 1.00 92.75 101 VAL A CA 1
ATOM 743 C C . VAL A 1 101 ? 4.908 -3.530 -0.216 1.00 92.75 101 VAL A C 1
ATOM 745 O O . VAL A 1 101 ? 5.741 -4.269 -0.729 1.00 92.75 101 VAL A O 1
ATOM 748 N N . GLY A 1 102 ? 5.074 -2.206 -0.163 1.00 88.94 102 GLY A N 1
ATOM 749 C CA . GLY A 1 102 ? 6.151 -1.540 -0.898 1.00 88.94 102 GLY A CA 1
ATOM 750 C C . GLY A 1 102 ? 5.849 -1.402 -2.391 1.00 88.94 102 GLY A C 1
ATOM 751 O O . GLY A 1 102 ? 6.777 -1.385 -3.197 1.00 88.94 102 GLY A O 1
ATOM 752 N N . CYS A 1 103 ? 4.567 -1.251 -2.740 1.00 91.12 103 CYS A N 1
ATOM 753 C CA . CYS A 1 103 ? 4.043 -1.241 -4.109 1.00 91.12 103 CYS A CA 1
ATOM 754 C C . CYS A 1 103 ? 4.647 -0.175 -5.044 1.00 91.12 103 CYS A C 1
ATOM 756 O O . CYS A 1 103 ? 4.517 -0.263 -6.265 1.00 91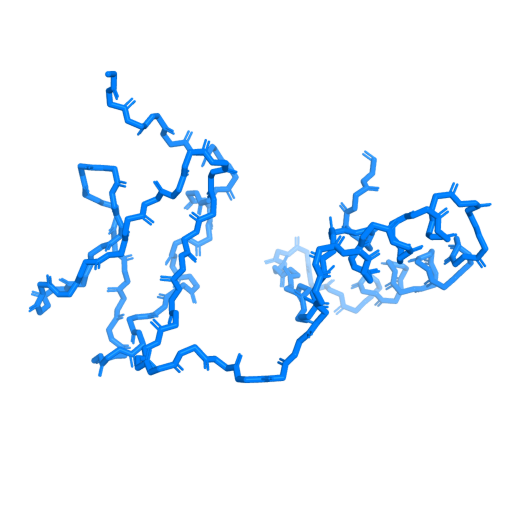.12 103 CYS A O 1
ATOM 758 N N . GLY A 1 104 ? 5.329 0.842 -4.505 1.00 90.00 104 GLY A N 1
ATOM 759 C CA . GLY A 1 104 ? 5.979 1.884 -5.297 1.00 90.00 104 GLY A CA 1
ATOM 760 C C . GLY A 1 104 ? 4.971 2.630 -6.172 1.00 90.00 104 GLY A C 1
ATOM 761 O O . GLY A 1 104 ? 4.093 3.313 -5.656 1.00 90.00 104 GLY A O 1
ATOM 762 N N . THR A 1 105 ? 5.111 2.514 -7.494 1.00 88.31 105 THR A N 1
ATOM 763 C CA . THR A 1 105 ? 4.188 3.121 -8.469 1.00 88.31 105 THR A CA 1
ATOM 764 C C . THR A 1 105 ? 2.908 2.312 -8.696 1.00 88.31 105 THR A C 1
ATOM 766 O O . THR A 1 105 ? 2.029 2.791 -9.400 1.00 88.31 105 THR A O 1
ATOM 769 N N . GLY A 1 106 ? 2.781 1.118 -8.105 1.00 91.19 106 GLY A N 1
ATOM 770 C CA . GLY A 1 106 ? 1.620 0.234 -8.263 1.00 91.19 106 GLY A CA 1
ATOM 771 C C . GLY A 1 106 ? 1.749 -0.806 -9.381 1.00 91.19 106 GLY A C 1
ATOM 772 O O . GLY A 1 106 ? 0.834 -1.594 -9.575 1.00 91.19 106 GLY A O 1
ATOM 773 N N . TYR A 1 107 ? 2.893 -0.866 -10.073 1.00 94.31 107 TYR A N 1
ATOM 774 C CA . TYR A 1 107 ? 3.120 -1.692 -11.272 1.00 94.31 107 TYR A CA 1
ATOM 775 C C . TYR A 1 107 ? 2.664 -3.160 -11.183 1.00 94.31 107 TYR A C 1
ATOM 777 O O . TYR A 1 107 ? 2.238 -3.734 -12.185 1.00 94.31 107 TYR A O 1
ATOM 785 N N . TYR A 1 108 ? 2.790 -3.797 -10.016 1.00 93.75 108 TYR A N 1
ATOM 786 C CA . TYR A 1 108 ? 2.487 -5.223 -9.854 1.00 93.75 108 TYR A CA 1
ATOM 787 C C . TYR A 1 108 ? 0.988 -5.533 -9.757 1.00 93.75 108 TYR A C 1
ATOM 789 O O . TYR A 1 108 ? 0.616 -6.686 -9.964 1.00 93.75 108 TYR A O 1
ATOM 797 N N . LEU A 1 109 ? 0.154 -4.524 -9.484 1.00 89.75 109 LEU A N 1
ATOM 798 C CA . LEU A 1 109 ? -1.310 -4.622 -9.438 1.00 89.75 109 LEU A CA 1
ATOM 799 C C . LEU A 1 109 ? -1.997 -3.855 -10.586 1.00 89.75 109 LEU A C 1
ATOM 801 O O . LEU A 1 109 ? -3.221 -3.799 -10.625 1.00 89.75 109 LEU A O 1
ATOM 805 N N . ASP A 1 110 ? -1.222 -3.231 -11.476 1.00 81.38 110 ASP A N 1
ATOM 806 C CA . ASP A 1 110 ? -1.715 -2.332 -12.525 1.00 81.38 110 ASP A CA 1
ATOM 807 C C . ASP A 1 110 ? -2.024 -3.095 -13.820 1.00 81.38 110 ASP A C 1
ATOM 809 O O . ASP A 1 110 ? -1.115 -3.335 -14.614 1.00 81.38 110 ASP A O 1
ATOM 813 N N . ASP A 1 111 ? -3.270 -3.531 -14.018 1.00 58.84 111 ASP A N 1
ATOM 814 C CA . ASP A 1 111 ? -3.751 -4.210 -15.239 1.00 58.84 111 ASP A CA 1
ATOM 815 C C . ASP A 1 111 ? -4.201 -3.240 -16.345 1.00 58.84 111 ASP A C 1
ATOM 817 O O . ASP A 1 111 ? -5.107 -2.409 -16.100 1.00 58.84 111 ASP A O 1
#